Protein AF-A0A850CGE2-F1 (afdb_monomer)

Structure (mmCIF, N/CA/C/O backbone):
data_AF-A0A850CGE2-F1
#
_entry.id   AF-A0A850CGE2-F1
#
loop_
_atom_site.group_PDB
_atom_site.id
_atom_site.type_symbol
_atom_site.label_atom_id
_atom_site.label_alt_id
_atom_site.label_comp_id
_atom_site.label_asym_id
_atom_site.label_entity_id
_atom_site.label_seq_id
_atom_site.pdbx_PDB_ins_code
_atom_site.Cartn_x
_atom_site.Cartn_y
_atom_site.Cartn_z
_atom_site.occupancy
_atom_site.B_iso_or_equiv
_atom_site.auth_seq_id
_atom_site.auth_comp_id
_atom_site.auth_asym_id
_atom_site.auth_atom_id
_atom_site.pdbx_PDB_model_num
ATOM 1 N N . MET A 1 1 ? -12.355 9.406 -36.260 1.00 60.44 1 MET A N 1
ATOM 2 C CA . MET A 1 1 ? -11.738 10.248 -35.203 1.00 60.44 1 MET A CA 1
ATOM 3 C C . MET A 1 1 ? -11.717 9.600 -33.813 1.00 60.44 1 MET A C 1
ATOM 5 O O . MET A 1 1 ? -10.664 9.620 -33.193 1.00 60.44 1 MET A O 1
ATOM 9 N N . LYS A 1 2 ? -12.811 8.985 -33.319 1.00 71.06 2 LYS A N 1
ATOM 10 C CA . LYS A 1 2 ? -12.829 8.324 -31.989 1.00 71.06 2 LYS A CA 1
ATOM 11 C C . LYS A 1 2 ? -11.800 7.182 -31.849 1.00 71.06 2 LYS A C 1
ATOM 13 O O . LYS A 1 2 ? -11.098 7.129 -30.847 1.00 71.06 2 LYS A O 1
ATOM 18 N N . GLN A 1 3 ? -11.653 6.348 -32.885 1.00 76.62 3 GLN A N 1
ATOM 19 C CA . GLN A 1 3 ? -10.691 5.232 -32.905 1.00 76.62 3 GLN A CA 1
ATOM 20 C C . GLN A 1 3 ? -9.227 5.708 -32.933 1.00 76.62 3 GLN A C 1
ATOM 22 O O . GLN A 1 3 ? -8.407 5.228 -32.162 1.00 76.62 3 GLN A O 1
ATOM 27 N N . LEU A 1 4 ? -8.915 6.728 -33.744 1.00 82.25 4 LEU A N 1
ATOM 28 C CA . LEU A 1 4 ? -7.572 7.319 -33.825 1.00 82.25 4 LEU A CA 1
ATOM 29 C C . LEU A 1 4 ? -7.133 7.938 -32.488 1.00 82.25 4 LEU A C 1
ATOM 31 O O . LEU A 1 4 ? -6.003 7.736 -32.058 1.00 82.25 4 LEU A O 1
ATOM 35 N N . ARG A 1 5 ? -8.045 8.632 -31.791 1.00 89.12 5 ARG A N 1
ATOM 36 C CA . ARG A 1 5 ? -7.792 9.161 -30.443 1.00 89.12 5 ARG A CA 1
ATOM 37 C C . ARG A 1 5 ? -7.515 8.044 -29.437 1.00 89.12 5 ARG A C 1
ATOM 39 O O . ARG A 1 5 ? -6.603 8.188 -28.637 1.00 89.12 5 ARG A O 1
ATOM 46 N N . SER A 1 6 ? -8.277 6.950 -29.472 1.00 85.50 6 SER A N 1
ATOM 47 C CA . SER A 1 6 ? -8.057 5.816 -28.565 1.00 85.50 6 SER A CA 1
ATOM 48 C C . SER A 1 6 ? -6.687 5.177 -28.780 1.00 85.50 6 SER A C 1
ATOM 50 O O . SER A 1 6 ? -5.984 4.927 -27.811 1.00 85.50 6 SER A O 1
ATOM 52 N N . ILE A 1 7 ? -6.283 4.970 -30.036 1.00 90.75 7 ILE A N 1
ATOM 53 C CA . ILE A 1 7 ? -4.980 4.381 -30.374 1.00 90.75 7 ILE A CA 1
ATOM 54 C C . ILE A 1 7 ? -3.840 5.304 -29.930 1.00 90.75 7 ILE A C 1
ATOM 56 O O . ILE A 1 7 ? -2.904 4.845 -29.284 1.00 90.75 7 ILE A O 1
ATOM 60 N N . LEU A 1 8 ? -3.944 6.610 -30.202 1.00 91.19 8 LEU A N 1
ATOM 61 C CA . LEU A 1 8 ? -2.962 7.596 -29.738 1.00 91.19 8 LEU A CA 1
ATOM 62 C C . LEU A 1 8 ? -2.854 7.620 -28.208 1.00 91.19 8 LEU A C 1
ATOM 64 O O . LEU A 1 8 ? -1.749 7.629 -27.674 1.00 91.19 8 LEU A O 1
ATOM 68 N N . LEU A 1 9 ? -3.988 7.579 -27.499 1.00 90.44 9 LEU A N 1
ATOM 69 C CA . LEU A 1 9 ? -3.994 7.501 -26.039 1.00 90.44 9 LEU A CA 1
ATOM 70 C C . LEU A 1 9 ? -3.339 6.208 -25.545 1.00 90.44 9 LEU A C 1
AT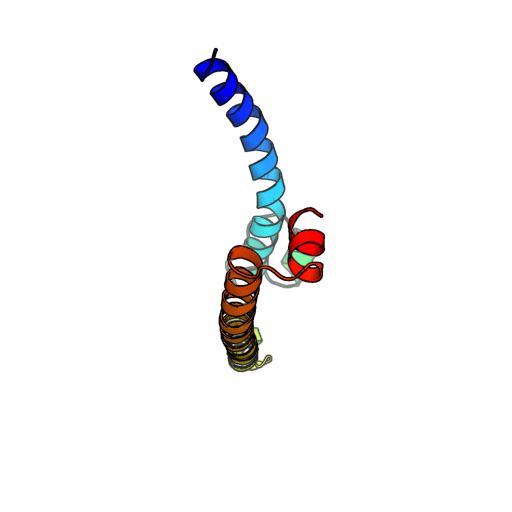OM 72 O O . LEU A 1 9 ? -2.529 6.275 -24.631 1.00 90.44 9 LEU A O 1
ATOM 76 N N . SER A 1 10 ? -3.619 5.054 -26.152 1.00 90.88 10 SER A N 1
ATOM 77 C CA . SER A 1 10 ? -2.990 3.784 -25.766 1.00 90.88 10 SER A CA 1
ATOM 78 C C . SER A 1 10 ? -1.476 3.794 -25.980 1.00 90.88 10 SER A C 1
ATOM 80 O O . SER A 1 10 ? -0.736 3.370 -25.096 1.00 90.88 10 SER A O 1
ATOM 82 N N . VAL A 1 11 ? -1.006 4.324 -27.112 1.00 95.06 11 VAL A N 1
ATOM 83 C CA . VAL A 1 11 ? 0.429 4.427 -27.425 1.00 95.06 11 VAL A CA 1
ATOM 84 C C . VAL A 1 11 ? 1.165 5.317 -26.419 1.00 95.06 11 VAL A C 1
ATOM 86 O O . VAL A 1 11 ? 2.306 5.024 -26.081 1.00 95.06 11 VAL A O 1
ATOM 89 N N . VAL A 1 12 ? 0.516 6.364 -25.902 1.00 94.69 12 VAL A N 1
ATOM 90 C CA . VAL A 1 12 ? 1.094 7.244 -24.871 1.00 94.69 12 VAL A CA 1
ATOM 91 C C . VAL A 1 12 ? 0.974 6.643 -23.466 1.00 94.69 12 VAL A C 1
ATOM 93 O O . VAL A 1 12 ? 1.905 6.739 -22.670 1.00 94.69 12 VAL A O 1
ATOM 96 N N . MET A 1 13 ? -0.152 6.006 -23.146 1.00 94.25 13 MET A N 1
ATOM 97 C CA . MET A 1 13 ? -0.419 5.470 -21.807 1.00 94.25 13 MET A CA 1
ATOM 98 C C . MET A 1 13 ? 0.393 4.211 -21.495 1.00 94.25 13 MET A C 1
ATOM 100 O O . MET A 1 13 ? 0.743 4.003 -20.338 1.00 94.25 13 MET A O 1
ATOM 104 N N . LEU A 1 14 ? 0.729 3.387 -22.494 1.00 94.94 14 LEU A N 1
ATOM 105 C CA . LEU A 1 14 ? 1.509 2.161 -22.286 1.00 94.94 14 LEU A CA 1
ATOM 106 C C . LEU A 1 14 ? 2.925 2.429 -21.731 1.00 94.94 14 LEU A C 1
ATOM 108 O O . LEU A 1 14 ? 3.271 1.827 -20.715 1.00 94.94 14 LEU A O 1
ATOM 112 N N . PRO A 1 15 ? 3.735 3.346 -22.299 1.00 94.94 15 PRO A N 1
ATOM 113 C CA . PRO A 1 15 ? 5.012 3.742 -21.706 1.00 94.94 15 PRO A CA 1
ATOM 114 C C . PRO A 1 15 ? 4.869 4.321 -20.296 1.00 94.94 15 PRO A C 1
ATOM 116 O O . PRO A 1 15 ? 5.656 3.979 -19.417 1.00 94.94 15 PRO A O 1
ATOM 119 N N . ILE A 1 16 ? 3.851 5.157 -20.058 1.00 94.69 16 ILE A N 1
ATOM 120 C CA . ILE A 1 16 ? 3.592 5.750 -18.735 1.00 94.69 16 ILE A CA 1
ATOM 121 C C . ILE A 1 16 ? 3.288 4.650 -17.714 1.00 94.69 16 ILE A C 1
ATOM 123 O O . ILE A 1 16 ? 3.872 4.636 -16.633 1.00 94.69 16 ILE A O 1
ATOM 127 N N . ALA A 1 17 ? 2.429 3.693 -18.069 1.00 94.62 17 ALA A N 1
ATOM 128 C CA . ALA A 1 17 ? 2.144 2.531 -17.237 1.00 94.62 17 ALA A CA 1
ATOM 129 C C . ALA A 1 17 ? 3.411 1.704 -16.970 1.00 94.62 17 ALA A C 1
ATOM 131 O O . ALA A 1 17 ? 3.627 1.275 -15.840 1.00 94.62 17 ALA A O 1
ATOM 132 N N . GLY A 1 18 ? 4.276 1.544 -17.977 1.00 94.25 18 GLY A N 1
ATOM 133 C CA . GLY A 1 18 ? 5.581 0.903 -17.828 1.00 94.25 18 GLY A CA 1
ATOM 134 C C . GLY A 1 18 ? 6.449 1.590 -16.774 1.00 94.25 18 GLY A C 1
ATOM 135 O O . GLY A 1 18 ? 6.930 0.926 -15.863 1.00 94.25 18 GLY A O 1
ATOM 136 N N . VAL A 1 19 ? 6.585 2.918 -16.837 1.00 94.75 19 VAL A N 1
ATOM 137 C CA . VAL A 1 19 ? 7.351 3.701 -15.849 1.00 94.75 19 VAL A CA 1
ATOM 138 C C . VAL A 1 19 ? 6.752 3.574 -14.446 1.00 94.75 19 VAL A C 1
ATOM 140 O O . VAL A 1 19 ? 7.487 3.368 -13.482 1.00 94.75 19 VAL A O 1
ATOM 143 N N . VAL A 1 20 ? 5.423 3.633 -14.326 1.00 94.75 20 VAL A N 1
ATOM 144 C CA . VAL A 1 20 ? 4.717 3.457 -13.045 1.00 94.75 20 VAL A CA 1
ATOM 145 C C . VAL A 1 20 ? 4.895 2.041 -12.486 1.00 94.75 20 VAL A C 1
ATOM 147 O O . VAL A 1 20 ? 4.926 1.872 -11.270 1.00 94.75 20 VAL A O 1
ATOM 150 N N . ALA A 1 21 ? 5.059 1.028 -13.340 1.00 94.38 21 ALA A N 1
ATOM 151 C CA . ALA A 1 21 ? 5.263 -0.359 -12.929 1.00 94.38 21 ALA A CA 1
ATOM 152 C C . ALA A 1 21 ? 6.688 -0.656 -12.420 1.00 94.38 21 ALA A C 1
ATOM 154 O O . ALA A 1 21 ? 6.863 -1.603 -11.652 1.00 94.38 21 ALA A O 1
ATOM 155 N N . ILE A 1 22 ? 7.697 0.144 -12.793 1.00 92.81 22 ILE A N 1
ATOM 156 C CA . ILE A 1 22 ? 9.101 -0.048 -12.376 1.00 92.81 22 ILE A CA 1
ATOM 157 C C . ILE A 1 22 ? 9.269 -0.182 -10.849 1.00 92.81 22 ILE A C 1
ATOM 159 O O . ILE A 1 22 ? 9.890 -1.159 -10.427 1.00 92.81 22 ILE A O 1
ATOM 163 N N . PRO A 1 23 ? 8.745 0.720 -9.989 1.00 92.50 23 PRO A N 1
ATOM 164 C CA . PRO A 1 23 ? 8.897 0.577 -8.538 1.00 92.50 23 PRO A 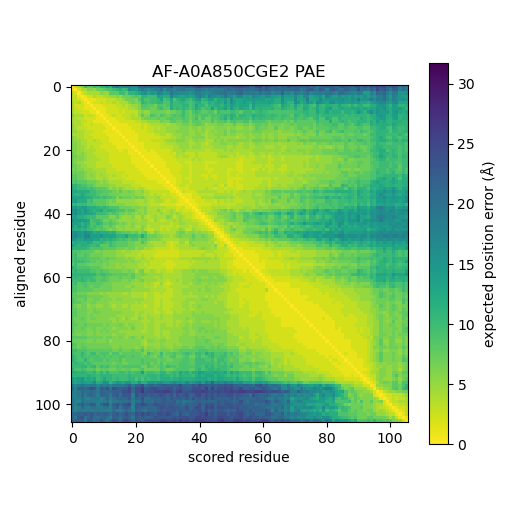CA 1
ATOM 165 C C . PRO A 1 23 ? 8.230 -0.690 -7.985 1.00 92.50 23 PRO A C 1
ATOM 167 O O . PRO A 1 23 ? 8.759 -1.304 -7.061 1.00 92.50 23 PRO A O 1
ATOM 170 N N . PHE A 1 24 ? 7.112 -1.134 -8.565 1.00 93.69 24 PHE A N 1
ATOM 171 C CA . PHE A 1 24 ? 6.466 -2.386 -8.159 1.00 93.69 24 PHE A CA 1
ATOM 172 C C . PHE A 1 24 ? 7.309 -3.601 -8.543 1.00 93.69 24 PHE A C 1
ATOM 174 O O . PHE A 1 24 ? 7.518 -4.483 -7.713 1.00 93.69 24 PHE A O 1
ATOM 181 N N . TYR A 1 25 ? 7.847 -3.618 -9.766 1.00 91.50 25 TYR A N 1
ATOM 182 C CA . TYR A 1 25 ? 8.803 -4.637 -10.204 1.00 91.50 25 TYR A CA 1
ATOM 183 C C . TYR A 1 25 ? 10.021 -4.687 -9.275 1.00 91.50 25 TYR A C 1
ATOM 185 O O . TYR A 1 25 ? 10.399 -5.763 -8.816 1.00 91.50 25 TYR A O 1
ATOM 193 N N . TYR A 1 26 ? 10.586 -3.523 -8.944 1.00 91.44 26 TYR A N 1
ATOM 194 C CA . TYR A 1 26 ? 11.726 -3.405 -8.041 1.00 91.44 26 TYR A CA 1
ATOM 195 C C . TYR A 1 26 ? 11.436 -4.028 -6.671 1.00 91.44 26 TYR A C 1
ATOM 197 O O . TYR A 1 26 ? 12.244 -4.810 -6.176 1.00 91.44 26 TYR A O 1
ATOM 205 N N . ILE A 1 27 ? 10.294 -3.706 -6.055 1.00 91.31 27 ILE A N 1
ATOM 206 C CA . ILE A 1 27 ? 9.932 -4.251 -4.740 1.00 91.31 27 ILE A CA 1
ATOM 207 C C . ILE A 1 27 ? 9.768 -5.769 -4.831 1.00 91.31 27 ILE A C 1
ATOM 209 O O . ILE A 1 27 ? 10.381 -6.491 -4.049 1.00 91.31 27 ILE A O 1
ATOM 213 N N . LEU A 1 28 ? 8.998 -6.253 -5.810 1.00 91.19 28 LEU A N 1
ATOM 214 C CA . LEU A 1 28 ? 8.725 -7.681 -5.976 1.00 91.19 28 LEU A CA 1
ATOM 215 C C . LEU A 1 28 ? 10.009 -8.486 -6.169 1.00 91.19 28 LEU A C 1
ATOM 217 O O . LEU A 1 28 ? 10.235 -9.458 -5.458 1.00 91.19 28 LEU A O 1
ATOM 221 N N . VAL A 1 29 ? 10.878 -8.064 -7.084 1.00 90.88 29 VAL A N 1
ATOM 222 C CA . VAL A 1 29 ? 12.116 -8.787 -7.391 1.00 90.88 29 VAL A CA 1
ATOM 223 C C . VAL A 1 29 ? 13.094 -8.778 -6.221 1.00 90.88 29 VAL A C 1
ATOM 225 O O . VAL A 1 29 ? 13.718 -9.801 -5.947 1.00 90.88 29 VAL A O 1
ATOM 228 N N . ASN A 1 30 ? 13.216 -7.659 -5.504 1.00 90.31 30 ASN A N 1
ATOM 229 C CA . ASN A 1 30 ? 14.152 -7.571 -4.386 1.00 90.31 30 ASN A CA 1
ATOM 230 C C . ASN A 1 30 ? 13.689 -8.347 -3.146 1.00 90.31 30 ASN A C 1
ATOM 232 O O . ASN A 1 30 ? 14.540 -8.732 -2.353 1.00 90.31 30 ASN A O 1
ATOM 236 N N . THR A 1 3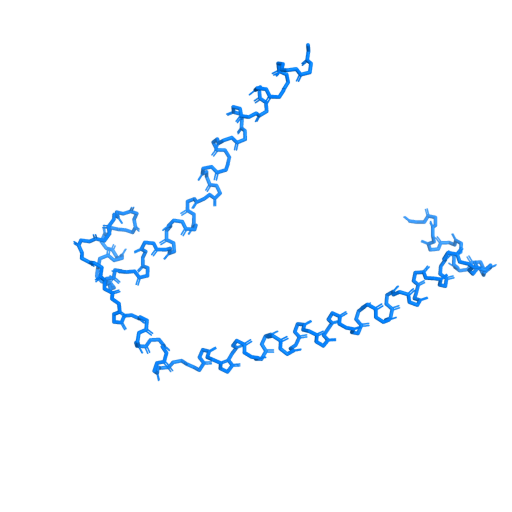1 ? 12.394 -8.659 -2.996 1.00 91.00 31 THR A N 1
ATOM 237 C CA . THR A 1 31 ? 11.930 -9.518 -1.885 1.00 91.00 31 THR A CA 1
ATOM 238 C C . THR A 1 31 ? 12.506 -10.939 -1.925 1.00 91.00 31 THR A C 1
ATOM 240 O O . THR A 1 31 ? 12.647 -11.569 -0.879 1.00 91.00 31 THR A O 1
ATOM 243 N N . PHE A 1 32 ? 12.896 -11.415 -3.113 1.00 90.44 32 PHE A N 1
ATOM 244 C CA . PHE A 1 32 ? 13.468 -12.747 -3.332 1.00 90.44 32 PHE A CA 1
ATOM 245 C C . PHE A 1 32 ? 15.001 -12.770 -3.361 1.00 90.44 32 PHE A C 1
ATOM 247 O O . PHE A 1 32 ? 15.574 -13.805 -3.692 1.00 90.44 32 PHE A O 1
ATOM 254 N N . LYS A 1 33 ? 15.669 -11.642 -3.103 1.00 88.56 33 LYS A N 1
ATOM 255 C CA . LYS A 1 33 ? 17.130 -11.522 -3.179 1.00 88.56 33 LYS A CA 1
ATOM 256 C C . LYS A 1 33 ? 17.761 -11.446 -1.800 1.00 88.56 33 LYS A C 1
ATOM 258 O O . LYS A 1 33 ? 17.156 -10.930 -0.861 1.00 88.56 33 LYS A O 1
ATOM 263 N N . SER A 1 34 ? 19.022 -11.856 -1.709 1.00 87.75 34 SER A N 1
ATOM 264 C CA . SER A 1 34 ? 19.829 -11.588 -0.515 1.00 87.75 34 SER A CA 1
ATOM 265 C C . SER A 1 34 ? 20.237 -10.109 -0.427 1.00 87.75 34 SER A C 1
ATOM 267 O O . SER A 1 34 ? 20.321 -9.397 -1.434 1.00 87.75 34 SER A O 1
ATOM 269 N N . GLN A 1 35 ? 20.579 -9.633 0.773 1.00 84.62 35 GLN A N 1
ATOM 270 C CA . GLN A 1 35 ? 20.996 -8.239 0.982 1.00 84.62 35 GLN A CA 1
ATOM 271 C C . GLN A 1 35 ? 22.225 -7.833 0.138 1.00 84.62 35 GLN A C 1
ATOM 273 O O . GLN A 1 35 ? 22.341 -6.675 -0.288 1.00 84.62 35 GLN A O 1
ATOM 278 N N . ALA A 1 36 ? 23.117 -8.791 -0.139 1.00 85.38 36 ALA A N 1
ATOM 279 C CA . ALA A 1 36 ? 24.280 -8.607 -1.004 1.00 85.38 36 ALA A CA 1
ATOM 280 C C . ALA A 1 36 ? 23.877 -8.438 -2.481 1.00 85.38 36 ALA A C 1
ATOM 282 O O . ALA A 1 36 ? 24.384 -7.546 -3.163 1.00 85.38 36 ALA A O 1
ATOM 283 N N . GLU A 1 37 ? 22.919 -9.232 -2.966 1.00 84.88 37 GLU A N 1
ATOM 284 C CA . GLU A 1 37 ? 22.413 -9.154 -4.344 1.00 84.88 37 GLU A CA 1
ATOM 285 C C . GLU A 1 37 ? 21.628 -7.866 -4.613 1.00 84.88 37 GLU A C 1
ATOM 287 O O . GLU A 1 37 ? 21.763 -7.280 -5.692 1.00 84.88 37 GLU A O 1
ATOM 292 N N . ILE A 1 38 ? 20.851 -7.395 -3.629 1.00 87.31 38 ILE A N 1
ATOM 293 C CA . ILE A 1 38 ? 20.132 -6.111 -3.702 1.00 87.31 38 ILE A CA 1
ATOM 294 C C . ILE A 1 38 ? 21.128 -4.956 -3.877 1.00 87.31 38 ILE A C 1
ATOM 296 O O . ILE A 1 38 ? 20.907 -4.075 -4.707 1.00 87.31 38 ILE A O 1
ATOM 300 N N . SER A 1 39 ? 22.240 -4.983 -3.134 1.00 86.56 39 SER A N 1
ATOM 301 C CA . SER A 1 39 ? 23.284 -3.950 -3.192 1.00 86.56 39 SER A CA 1
ATOM 302 C C . SER A 1 39 ? 24.069 -3.973 -4.508 1.00 86.56 39 SER A C 1
ATOM 304 O O . SER A 1 39 ? 24.447 -2.921 -5.018 1.00 86.56 39 SER A O 1
ATOM 306 N N . ALA A 1 40 ? 24.315 -5.162 -5.065 1.00 88.12 40 ALA A N 1
ATOM 307 C CA . ALA A 1 40 ? 25.101 -5.323 -6.286 1.00 88.12 40 ALA A CA 1
ATOM 308 C C . ALA A 1 40 ? 24.292 -5.066 -7.569 1.00 88.12 40 ALA A C 1
ATOM 310 O O . ALA A 1 40 ? 24.803 -4.480 -8.521 1.00 88.12 40 ALA A O 1
ATOM 311 N N . SER A 1 41 ? 23.038 -5.528 -7.624 1.00 86.25 41 SER A N 1
ATOM 312 C CA . SER A 1 41 ? 22.228 -5.492 -8.849 1.00 86.25 41 SER A CA 1
ATOM 313 C C . SER A 1 41 ? 20.728 -5.325 -8.549 1.00 86.25 41 SER A C 1
ATOM 315 O O . SER A 1 41 ? 19.933 -6.259 -8.690 1.00 86.25 41 SER A O 1
ATOM 317 N N . PRO A 1 42 ? 20.288 -4.112 -8.170 1.00 78.50 42 PRO A N 1
ATOM 318 C CA . PRO A 1 42 ? 18.919 -3.869 -7.706 1.00 78.50 42 PRO A CA 1
ATOM 319 C C . PRO A 1 42 ? 17.821 -4.180 -8.738 1.00 78.50 42 PRO A C 1
ATOM 321 O O . PRO A 1 42 ? 16.736 -4.623 -8.369 1.00 78.50 42 PRO A O 1
ATOM 324 N N . LEU A 1 43 ? 18.089 -3.967 -10.032 1.00 84.06 43 LEU A N 1
ATOM 325 C CA . LEU A 1 43 ? 17.113 -4.151 -11.121 1.00 84.06 43 LEU A CA 1
ATOM 326 C C . LEU A 1 43 ? 17.198 -5.522 -11.813 1.00 84.06 43 LEU A C 1
ATOM 328 O O . LEU A 1 43 ? 16.299 -5.875 -12.580 1.00 84.06 43 LEU A O 1
ATOM 332 N N . ALA A 1 44 ? 18.262 -6.291 -11.562 1.00 86.81 44 ALA A N 1
ATOM 333 C CA . ALA A 1 44 ? 18.434 -7.621 -12.145 1.00 86.81 44 ALA A CA 1
ATOM 334 C C . ALA A 1 44 ? 17.420 -8.616 -11.564 1.00 86.81 44 ALA A C 1
ATOM 336 O O . ALA A 1 44 ? 16.895 -8.397 -10.477 1.00 86.81 44 ALA A O 1
ATOM 337 N N . LEU A 1 45 ? 17.148 -9.714 -12.263 1.00 86.56 45 LEU A N 1
ATOM 338 C CA . LEU A 1 45 ? 16.361 -10.819 -11.708 1.00 86.56 45 LEU A CA 1
ATOM 339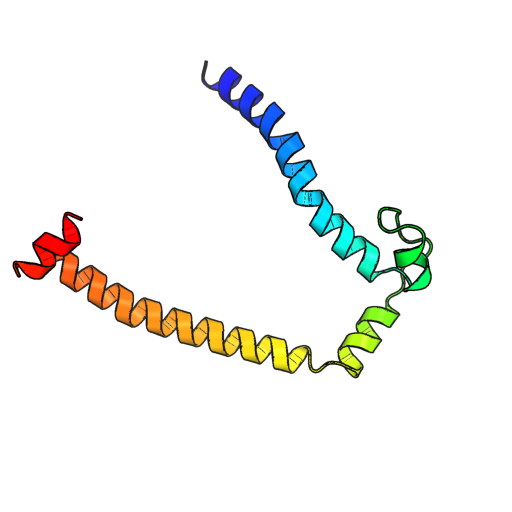 C C . LEU A 1 45 ? 17.148 -11.541 -10.594 1.00 86.56 45 LEU A C 1
ATOM 341 O O . LEU A 1 45 ? 18.378 -11.458 -10.585 1.00 86.56 45 LEU A O 1
ATOM 345 N N . PRO A 1 46 ? 16.474 -12.213 -9.639 1.00 84.94 46 PRO A N 1
ATOM 346 C CA . PRO A 1 46 ? 17.169 -12.945 -8.583 1.00 84.94 46 PRO A CA 1
ATOM 347 C C . PRO A 1 46 ? 17.931 -14.131 -9.188 1.00 84.94 46 PRO A C 1
ATOM 349 O O . PRO A 1 46 ? 17.394 -14.830 -10.050 1.00 84.94 46 PRO A O 1
ATOM 352 N N . ALA A 1 47 ? 19.170 -14.365 -8.745 1.00 81.94 47 ALA A N 1
ATOM 353 C CA . ALA A 1 47 ? 19.963 -15.507 -9.209 1.00 81.94 47 ALA A CA 1
ATOM 354 C C . ALA A 1 47 ? 19.383 -16.833 -8.689 1.00 81.94 47 ALA A C 1
ATOM 356 O O . ALA A 1 47 ? 19.318 -17.824 -9.417 1.00 81.94 47 ALA A O 1
ATOM 357 N N . SER A 1 48 ? 18.894 -16.818 -7.450 1.00 82.31 48 SER A N 1
ATOM 358 C CA . SER A 1 48 ? 18.104 -17.883 -6.837 1.00 82.31 48 SER A CA 1
ATOM 359 C C . SER A 1 48 ? 17.002 -17.259 -5.977 1.00 82.31 48 SER A C 1
ATOM 361 O O . SER A 1 48 ? 17.323 -16.375 -5.185 1.00 82.31 48 SER A O 1
ATOM 363 N N . PRO A 1 49 ? 15.731 -17.683 -6.092 1.00 84.06 49 PRO A N 1
ATOM 364 C CA . PRO A 1 49 ? 14.669 -17.167 -5.234 1.00 84.06 49 PRO A CA 1
ATOM 365 C C . PRO A 1 49 ? 14.914 -17.535 -3.766 1.00 84.06 49 PRO A C 1
ATOM 367 O O . PRO A 1 49 ? 14.932 -18.718 -3.423 1.00 84.06 49 PRO A O 1
ATOM 370 N N . ASP A 1 50 ? 15.066 -16.529 -2.909 1.00 87.06 50 ASP A N 1
ATOM 371 C CA . ASP A 1 50 ? 15.217 -16.695 -1.465 1.00 87.06 50 ASP A CA 1
ATOM 372 C C . ASP A 1 50 ? 13.913 -16.339 -0.732 1.00 87.06 50 ASP A C 1
ATOM 374 O O . ASP A 1 50 ? 13.430 -15.207 -0.783 1.00 87.06 50 ASP A O 1
ATOM 378 N N . LEU A 1 51 ? 13.320 -17.326 -0.058 1.00 89.44 51 LEU A N 1
ATOM 379 C CA . LEU A 1 51 ? 12.101 -17.158 0.742 1.00 89.44 51 LEU A CA 1
ATOM 380 C C . LEU A 1 51 ? 12.397 -16.936 2.232 1.00 89.44 51 LEU A C 1
ATOM 382 O O . LEU A 1 51 ? 11.468 -16.663 2.999 1.00 89.44 51 LEU A O 1
ATOM 386 N N . SER A 1 52 ? 13.661 -17.036 2.651 1.00 89.69 52 SER A N 1
ATOM 387 C CA . SER A 1 52 ? 14.055 -16.869 4.052 1.00 89.69 52 SER A CA 1
ATOM 388 C C . SER A 1 52 ? 13.732 -15.464 4.571 1.00 89.69 52 SER A C 1
ATOM 390 O O . SER A 1 52 ? 13.231 -15.338 5.690 1.00 89.69 52 SER A O 1
ATOM 392 N N . ASN A 1 53 ? 13.854 -14.445 3.711 1.00 90.62 53 ASN A N 1
ATOM 393 C CA . ASN A 1 53 ? 13.459 -13.058 3.979 1.00 90.62 53 ASN A CA 1
ATOM 394 C C . ASN A 1 53 ? 12.026 -12.946 4.527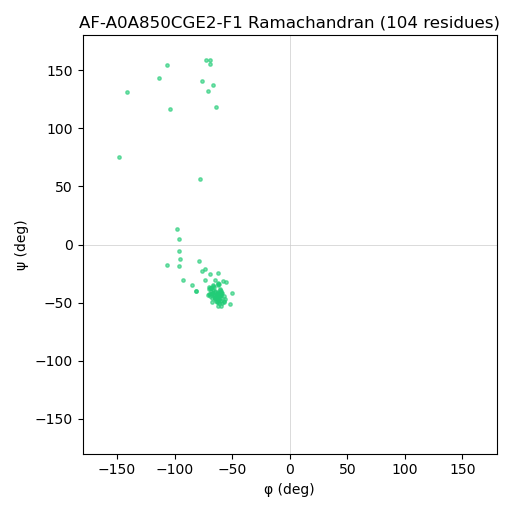 1.00 90.62 53 ASN A C 1
ATOM 396 O O . ASN A 1 53 ? 11.767 -12.192 5.463 1.00 90.62 53 ASN A O 1
ATOM 400 N N . TYR A 1 54 ? 11.077 -13.711 3.973 1.00 91.31 54 TYR A N 1
ATOM 401 C CA . TYR A 1 54 ? 9.699 -13.704 4.464 1.00 91.31 54 TYR A CA 1
ATOM 402 C C . TYR A 1 54 ? 9.625 -14.310 5.863 1.00 91.31 54 TYR A C 1
ATOM 404 O O . TYR A 1 54 ? 9.059 -13.700 6.769 1.00 91.31 54 TYR A O 1
ATOM 412 N N . THR A 1 55 ? 10.218 -15.489 6.061 1.00 91.00 55 THR A N 1
ATOM 413 C CA . THR A 1 55 ? 10.196 -16.161 7.367 1.00 91.00 55 THR A CA 1
ATOM 414 C C . THR A 1 55 ? 10.868 -15.332 8.463 1.00 91.00 55 THR A C 1
ATOM 416 O O . THR A 1 55 ? 10.342 -15.260 9.571 1.00 91.00 55 THR A O 1
ATOM 419 N N . GLU A 1 56 ? 11.967 -14.645 8.146 1.00 92.75 56 GLU A N 1
ATOM 420 C CA . GLU A 1 56 ? 12.674 -13.755 9.066 1.00 92.75 56 GLU A CA 1
ATOM 421 C C . GLU A 1 56 ? 11.810 -12.552 9.451 1.00 92.75 56 GLU A C 1
ATOM 423 O O . GLU A 1 56 ? 11.658 -12.249 10.634 1.00 92.75 56 GLU A O 1
ATOM 428 N N . VAL A 1 57 ? 11.176 -11.897 8.477 1.00 92.31 57 VAL A N 1
ATOM 429 C CA . VAL A 1 57 ? 10.305 -10.740 8.722 1.00 92.31 57 VAL A CA 1
ATOM 430 C C . VAL A 1 57 ? 9.096 -11.112 9.583 1.00 92.31 57 VAL A C 1
ATOM 432 O O . VAL A 1 57 ? 8.758 -10.375 10.506 1.00 92.31 57 VAL A O 1
ATOM 435 N N . PHE A 1 58 ? 8.465 -12.262 9.339 1.00 93.44 58 PHE A N 1
ATOM 436 C CA . PHE A 1 58 ? 7.346 -12.728 10.167 1.00 93.44 58 PHE A CA 1
ATOM 437 C C . PHE A 1 58 ? 7.766 -13.138 11.588 1.00 93.44 58 PHE A C 1
ATOM 439 O O . PHE A 1 58 ? 6.935 -13.084 12.493 1.00 93.44 58 PHE A O 1
ATOM 446 N N . ALA A 1 59 ? 9.024 -13.539 11.795 1.00 94.12 59 ALA A N 1
ATOM 447 C CA . ALA A 1 59 ? 9.553 -13.888 13.114 1.00 94.12 59 ALA A CA 1
ATOM 448 C C . ALA A 1 59 ? 10.054 -12.668 13.909 1.00 94.12 59 ALA A C 1
ATOM 450 O O . ALA A 1 59 ? 9.937 -12.640 15.133 1.00 94.12 59 ALA A O 1
ATOM 451 N N . THR A 1 60 ? 10.623 -11.669 13.229 1.00 94.81 60 THR A N 1
ATOM 452 C CA . THR A 1 60 ? 11.264 -10.496 13.853 1.00 94.81 60 THR A CA 1
ATOM 453 C C . THR A 1 60 ? 10.321 -9.311 14.018 1.00 94.81 60 THR A C 1
ATOM 455 O O . THR A 1 60 ? 10.469 -8.533 14.962 1.00 94.81 60 THR A O 1
ATOM 458 N N . LEU A 1 61 ? 9.345 -9.162 13.120 1.00 94.12 61 LEU A N 1
ATOM 459 C CA . LEU A 1 61 ? 8.408 -8.047 13.115 1.00 94.12 61 LEU A CA 1
ATOM 460 C C . LEU A 1 61 ? 6.985 -8.530 13.422 1.00 94.12 61 LEU A C 1
ATOM 462 O O . LEU A 1 61 ? 6.555 -9.571 12.922 1.00 94.12 61 LEU A O 1
ATOM 466 N N . PRO A 1 62 ? 6.185 -7.748 14.171 1.00 94.75 62 PRO A N 1
ATOM 467 C CA . PRO A 1 62 ? 4.794 -8.080 14.463 1.00 94.75 62 PRO A CA 1
ATOM 468 C C . PRO A 1 62 ? 3.882 -7.771 13.259 1.00 94.75 62 PRO A C 1
ATOM 470 O O . PRO A 1 62 ? 2.921 -7.009 13.368 1.00 94.75 62 PRO A O 1
ATOM 473 N N . ILE A 1 63 ? 4.177 -8.343 12.085 1.00 95.06 63 ILE A N 1
ATOM 474 C CA . ILE A 1 63 ? 3.487 -8.057 10.813 1.00 95.06 63 ILE A CA 1
ATOM 475 C C . ILE A 1 63 ? 1.984 -8.313 10.920 1.00 95.06 63 ILE A C 1
ATOM 477 O O . ILE A 1 63 ? 1.184 -7.480 10.500 1.00 95.06 63 ILE A O 1
ATOM 481 N N . VAL A 1 64 ? 1.598 -9.437 11.528 1.00 94.94 64 VAL A N 1
ATOM 482 C CA . VAL A 1 64 ? 0.189 -9.819 11.695 1.00 94.94 64 VAL A CA 1
ATOM 483 C C . VAL A 1 64 ? -0.551 -8.797 12.558 1.00 94.94 64 VAL A C 1
ATOM 485 O O . VAL A 1 64 ? -1.634 -8.346 12.194 1.00 94.94 64 VAL A O 1
ATOM 488 N N . GLN A 1 65 ? 0.054 -8.372 13.668 1.00 95.81 65 GLN A N 1
ATOM 489 C CA . GLN A 1 65 ? -0.539 -7.366 14.545 1.00 95.81 65 GLN A CA 1
ATOM 490 C C . GLN A 1 65 ? -0.647 -6.007 13.846 1.00 95.81 65 GLN A C 1
ATOM 492 O O . GLN A 1 65 ? -1.701 -5.378 13.897 1.00 95.81 65 GLN A O 1
ATOM 497 N N . SER A 1 66 ? 0.405 -5.569 13.151 1.00 96.50 66 SER A N 1
ATOM 498 C CA . SER A 1 66 ? 0.397 -4.319 12.383 1.00 96.50 66 SER A CA 1
ATOM 499 C C . SER A 1 66 ? -0.680 -4.324 11.297 1.00 96.50 66 SER A C 1
ATOM 501 O O . SER A 1 66 ? -1.403 -3.339 11.153 1.00 96.50 66 SER A O 1
ATOM 503 N N . PHE A 1 67 ? -0.857 -5.446 10.594 1.00 96.88 67 PHE A N 1
ATOM 504 C CA . PHE A 1 67 ? -1.926 -5.614 9.612 1.00 96.88 67 PHE A CA 1
ATOM 505 C C . PHE A 1 67 ? -3.314 -5.449 10.246 1.00 96.88 67 PHE A C 1
ATOM 507 O O . PHE A 1 67 ? -4.127 -4.670 9.746 1.00 96.88 67 PHE A O 1
ATOM 514 N N . PHE A 1 68 ? -3.576 -6.116 11.376 1.00 98.06 68 PHE A N 1
ATOM 515 C CA . PHE A 1 68 ? -4.857 -5.983 12.076 1.00 98.06 68 PHE A CA 1
ATOM 516 C C . PHE A 1 68 ? -5.080 -4.586 12.657 1.00 98.06 68 PHE A C 1
ATOM 518 O O . PHE A 1 68 ? -6.207 -4.098 12.612 1.00 98.06 68 PHE A O 1
ATOM 525 N N . ASN A 1 69 ? -4.036 -3.912 13.138 1.00 97.81 69 ASN A N 1
ATOM 526 C CA . ASN A 1 69 ? -4.137 -2.531 13.609 1.00 97.81 69 AS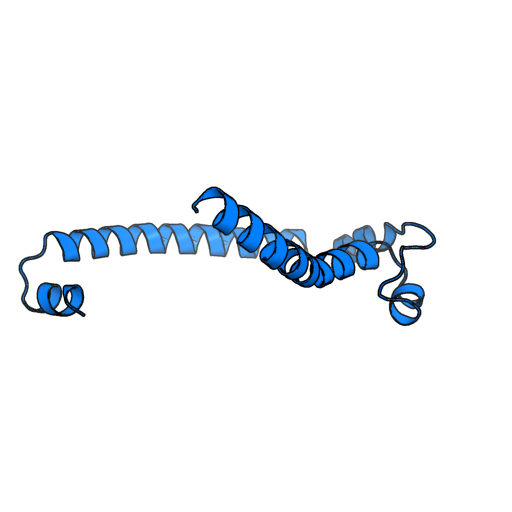N A CA 1
ATOM 527 C C . ASN A 1 69 ? -4.570 -1.592 12.474 1.00 97.81 69 ASN A C 1
ATOM 529 O O . ASN A 1 69 ? -5.510 -0.814 12.640 1.00 97.81 69 ASN A O 1
ATOM 533 N N . THR A 1 70 ? -3.934 -1.687 11.303 1.00 97.94 70 THR A N 1
ATOM 534 C CA . THR A 1 70 ? -4.307 -0.883 10.131 1.00 97.94 70 THR A CA 1
ATOM 535 C C . THR A 1 70 ? -5.706 -1.229 9.633 1.00 97.94 70 THR A C 1
ATOM 537 O O . THR A 1 70 ? -6.478 -0.324 9.314 1.00 97.94 70 THR A O 1
ATOM 540 N N . LEU A 1 71 ? -6.064 -2.515 9.610 1.00 98.19 71 LEU A N 1
ATOM 541 C CA . LEU A 1 71 ? -7.399 -2.956 9.216 1.00 98.19 71 LEU A CA 1
ATOM 542 C C . LEU A 1 71 ? -8.470 -2.413 10.171 1.00 98.19 71 LEU A C 1
ATOM 544 O O . LEU A 1 71 ? -9.465 -1.853 9.716 1.00 98.19 71 LEU A O 1
ATOM 548 N N . TYR A 1 72 ? -8.251 -2.525 11.482 1.00 98.19 72 TYR A N 1
ATOM 549 C CA . TYR A 1 72 ? -9.163 -2.026 12.508 1.00 98.19 72 TYR A CA 1
ATOM 550 C C . TYR A 1 72 ? -9.369 -0.515 12.380 1.00 98.19 72 TYR A C 1
ATOM 552 O O . TYR A 1 72 ? -10.504 -0.053 12.255 1.00 98.19 72 TYR A O 1
ATOM 560 N N . VAL A 1 73 ? -8.276 0.255 12.337 1.00 98.31 73 VAL A N 1
ATOM 561 C CA . VAL A 1 73 ? -8.345 1.715 12.197 1.00 98.31 73 VAL A CA 1
ATOM 562 C C . VAL A 1 73 ? -9.019 2.098 10.880 1.00 98.31 73 VAL A C 1
ATOM 564 O O . VAL A 1 73 ? -9.880 2.976 10.881 1.00 98.31 73 VAL A O 1
ATOM 567 N N . GLY A 1 74 ? -8.688 1.429 9.774 1.00 98.19 74 GLY A N 1
ATOM 568 C CA . GLY A 1 74 ? -9.281 1.689 8.462 1.00 98.19 74 GLY A CA 1
ATOM 569 C C . GLY A 1 74 ? -10.789 1.442 8.435 1.00 98.19 74 GLY A C 1
ATOM 570 O O . GLY A 1 74 ? -11.548 2.324 8.036 1.00 98.19 74 GLY A O 1
ATOM 571 N N . VAL A 1 75 ? -11.240 0.282 8.917 1.00 98.44 75 VAL A N 1
ATOM 572 C CA . VAL A 1 75 ? -12.666 -0.086 8.942 1.00 98.44 75 VAL A CA 1
ATOM 573 C C . VAL A 1 75 ? -13.463 0.852 9.843 1.00 98.44 75 VAL A C 1
ATOM 575 O O . VAL A 1 75 ? -14.488 1.382 9.411 1.00 98.44 75 VAL A O 1
ATOM 578 N N . VAL A 1 76 ? -12.991 1.104 11.068 1.00 98.50 76 VAL A N 1
ATOM 579 C CA . VAL A 1 76 ? -13.688 1.990 12.013 1.00 98.50 76 VAL A CA 1
ATOM 580 C C . VAL A 1 76 ? -13.746 3.417 11.470 1.00 98.50 76 VAL A C 1
ATOM 582 O O . VAL A 1 76 ? -14.804 4.044 11.506 1.00 98.50 76 VAL A O 1
ATOM 585 N N . SER A 1 77 ? -12.645 3.916 10.901 1.00 98.25 77 SER A N 1
ATOM 586 C CA . SER A 1 77 ? -12.602 5.263 10.321 1.00 98.25 77 SER A CA 1
ATOM 587 C C . SER A 1 77 ? -13.567 5.396 9.148 1.00 98.25 77 SER A C 1
ATOM 589 O O . SER A 1 77 ? -14.322 6.362 9.095 1.00 98.25 77 SER A O 1
ATOM 591 N N . ILE A 1 78 ? -13.593 4.426 8.230 1.00 98.31 78 ILE A N 1
ATOM 592 C CA . ILE A 1 78 ? -14.519 4.440 7.089 1.00 98.31 78 ILE A CA 1
ATOM 593 C C . ILE A 1 78 ? -15.969 4.361 7.568 1.00 98.31 78 ILE A C 1
ATOM 595 O O . ILE A 1 78 ? -16.799 5.126 7.086 1.00 98.31 78 ILE A O 1
ATOM 599 N N . ALA A 1 79 ? -16.282 3.501 8.539 1.00 98.31 79 ALA A N 1
ATOM 600 C CA . ALA A 1 79 ? -17.633 3.394 9.084 1.00 98.31 79 ALA A CA 1
ATOM 601 C C . ALA A 1 79 ? -18.114 4.7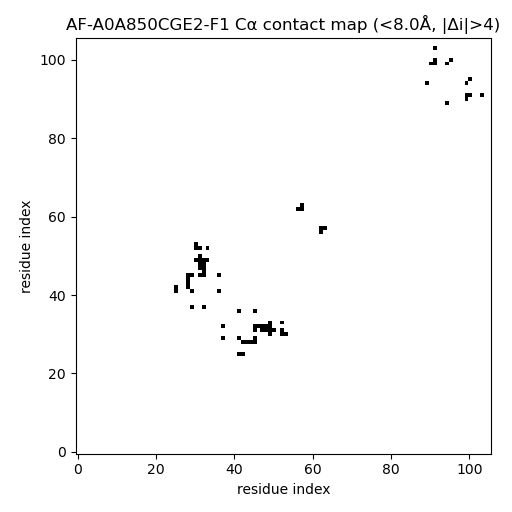25 9.689 1.00 98.31 79 ALA A C 1
ATOM 603 O O . ALA A 1 79 ? -19.219 5.179 9.385 1.00 98.31 79 ALA A O 1
ATOM 604 N N . LEU A 1 80 ? -17.268 5.385 10.485 1.00 98.00 80 LEU A N 1
ATOM 605 C CA . LEU A 1 80 ? -17.575 6.695 11.063 1.00 98.00 80 LEU A CA 1
ATOM 606 C C . LEU A 1 80 ? -17.690 7.785 9.990 1.00 98.00 80 LEU A C 1
ATOM 608 O O . LEU A 1 80 ? -18.634 8.574 10.023 1.00 98.00 80 LEU A O 1
ATOM 612 N N . MET A 1 81 ? -16.776 7.807 9.014 1.00 97.81 81 MET A N 1
ATOM 613 C CA . MET A 1 81 ? -16.825 8.746 7.889 1.00 97.81 81 MET A CA 1
ATOM 614 C C . MET A 1 81 ? -18.098 8.576 7.062 1.00 97.81 81 MET A C 1
ATOM 616 O O . MET A 1 81 ? -18.695 9.573 6.674 1.00 97.81 81 MET A O 1
ATOM 620 N N . LEU A 1 82 ? -18.545 7.346 6.811 1.00 97.81 82 LEU A N 1
ATOM 621 C CA . LEU A 1 82 ? -19.790 7.090 6.088 1.00 97.81 82 LEU A CA 1
ATOM 622 C C . LEU A 1 82 ? -21.012 7.501 6.907 1.00 97.81 82 LEU A C 1
ATOM 624 O O . LEU A 1 82 ? -21.924 8.119 6.360 1.00 97.81 82 LEU A O 1
ATOM 628 N N . LEU A 1 83 ? -21.033 7.207 8.208 1.00 97.44 83 LEU A N 1
ATOM 629 C CA . LEU A 1 83 ? -22.142 7.582 9.085 1.00 97.44 83 LEU A CA 1
ATOM 630 C C . LEU A 1 83 ? -22.294 9.105 9.155 1.00 97.44 83 LEU A C 1
ATOM 632 O O . LEU A 1 83 ? -23.358 9.637 8.849 1.00 97.44 83 LEU A O 1
ATOM 636 N N . VAL A 1 84 ? -21.215 9.820 9.472 1.00 96.25 84 VAL A N 1
ATOM 637 C CA . VAL A 1 84 ? -21.243 11.286 9.575 1.00 96.25 84 VAL A CA 1
ATOM 638 C C . VAL A 1 84 ? -21.382 11.931 8.196 1.00 96.25 84 VAL A C 1
ATOM 640 O O . VAL A 1 84 ? -22.185 12.844 8.017 1.00 96.25 84 VAL A O 1
ATOM 643 N N . GLY A 1 85 ? -20.637 11.442 7.205 1.00 94.62 85 GLY A N 1
ATOM 644 C CA . GLY A 1 85 ? -20.617 11.980 5.847 1.00 94.62 85 GLY A CA 1
ATOM 645 C C . GLY A 1 85 ? -21.956 11.836 5.132 1.00 94.62 85 GLY A C 1
ATOM 646 O O . GLY A 1 85 ? -22.392 12.783 4.483 1.00 94.62 85 GLY A O 1
ATOM 647 N N . SER A 1 86 ? -22.656 10.708 5.295 1.00 94.38 86 SER A N 1
ATOM 648 C CA . SER A 1 86 ? -23.997 10.528 4.718 1.00 94.38 86 SER A CA 1
ATOM 649 C C . SER A 1 86 ? -25.036 11.440 5.373 1.00 94.38 86 SER A C 1
ATOM 651 O O . SER A 1 86 ? -25.823 12.067 4.664 1.00 94.38 86 SER A O 1
ATOM 653 N N . MET A 1 87 ? -25.005 11.591 6.703 1.00 91.69 87 MET A N 1
ATOM 654 C CA . MET A 1 87 ? -25.885 12.520 7.422 1.00 91.69 87 MET A CA 1
ATOM 655 C C . MET A 1 87 ? -25.619 13.977 7.022 1.00 91.69 87 MET A C 1
ATOM 657 O O . MET A 1 87 ? -26.563 14.733 6.783 1.00 91.69 87 MET A O 1
ATOM 661 N N . ALA A 1 88 ? -24.347 14.364 6.899 1.00 89.31 88 ALA A N 1
ATOM 662 C CA . ALA A 1 88 ? -23.951 15.696 6.455 1.00 89.31 88 ALA A CA 1
ATOM 663 C C . ALA A 1 88 ? -24.378 15.960 5.002 1.00 89.31 88 ALA A C 1
ATOM 665 O O . ALA A 1 88 ? -24.980 16.997 4.721 1.00 89.31 88 ALA A O 1
ATOM 666 N N . ALA A 1 89 ? -24.136 15.011 4.092 1.00 89.56 89 ALA A N 1
ATOM 667 C CA . ALA A 1 89 ? -24.547 15.113 2.694 1.00 89.56 89 ALA A CA 1
ATOM 668 C C . ALA A 1 89 ? -26.073 15.234 2.556 1.00 89.56 89 ALA A C 1
ATOM 670 O O . ALA A 1 89 ? -26.558 16.099 1.828 1.00 89.56 89 ALA A O 1
ATOM 671 N N . TYR A 1 90 ? -26.837 14.431 3.303 1.00 88.69 90 TYR A N 1
ATOM 672 C CA . TYR A 1 90 ? -28.297 14.531 3.334 1.00 88.69 90 TYR A CA 1
ATOM 673 C C . TYR A 1 90 ? -28.769 15.898 3.855 1.00 88.69 90 TYR A C 1
ATOM 675 O O . TYR A 1 90 ? -29.624 16.539 3.241 1.00 88.69 90 TYR A O 1
ATOM 683 N N . GLY A 1 91 ? -28.174 16.378 4.952 1.00 85.44 91 GLY A N 1
ATOM 684 C CA . GLY A 1 91 ? -28.469 17.694 5.518 1.00 85.44 91 GLY A CA 1
ATOM 685 C C . GLY A 1 91 ? -28.178 18.846 4.553 1.00 85.44 91 GLY A C 1
ATOM 686 O O . GLY A 1 91 ? -28.970 19.782 4.481 1.00 85.44 91 GLY A O 1
ATOM 687 N N . MET A 1 92 ? -27.094 18.769 3.776 1.00 84.50 92 MET A N 1
ATOM 688 C CA . MET A 1 92 ? -26.779 19.769 2.747 1.00 84.50 92 MET A CA 1
ATOM 689 C C . MET A 1 92 ? -27.766 19.745 1.576 1.00 84.50 92 MET A C 1
ATOM 691 O O . MET A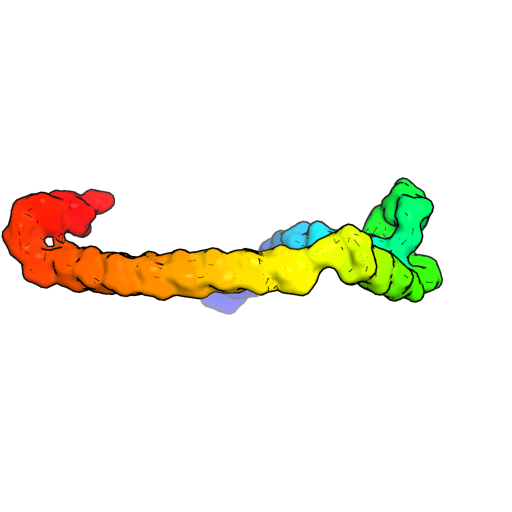 1 92 ? -28.152 20.806 1.095 1.00 84.50 92 MET A O 1
ATOM 695 N N . LEU A 1 93 ? -28.200 18.561 1.133 1.00 84.44 93 LEU A N 1
ATOM 696 C CA . LEU A 1 93 ? -29.120 18.429 -0.002 1.00 84.44 93 LEU A CA 1
ATOM 697 C C . LEU A 1 93 ? -30.537 18.921 0.314 1.00 84.44 93 LEU A C 1
ATOM 699 O O . LEU A 1 93 ? -31.191 19.494 -0.555 1.00 84.44 93 LEU A O 1
ATOM 703 N N . ILE A 1 94 ? -31.029 18.673 1.533 1.00 81.56 94 ILE A N 1
ATOM 704 C CA . ILE A 1 94 ? -32.433 18.942 1.891 1.00 81.56 94 ILE A CA 1
ATOM 705 C C . ILE A 1 94 ? -32.618 20.168 2.794 1.00 81.56 94 ILE A C 1
ATOM 707 O O . ILE A 1 94 ? -33.727 20.694 2.924 1.00 81.56 94 ILE A O 1
ATOM 711 N N . GLY A 1 95 ? -31.546 20.625 3.438 1.00 73.88 95 GLY A N 1
ATOM 712 C CA . GLY A 1 95 ? -31.577 21.727 4.385 1.00 73.88 95 GLY A CA 1
ATOM 713 C C . GLY A 1 95 ? -31.817 23.079 3.714 1.00 73.88 95 GLY A C 1
ATOM 714 O O . GLY A 1 95 ? -31.168 23.443 2.742 1.00 73.88 95 GLY A O 1
ATOM 715 N N . ARG A 1 96 ? -32.747 23.866 4.268 1.00 67.75 96 ARG A N 1
ATOM 716 C CA . ARG A 1 96 ? -33.113 25.206 3.762 1.00 67.75 96 ARG A CA 1
ATOM 717 C C . ARG A 1 96 ? -32.423 26.362 4.505 1.00 67.75 96 ARG A C 1
ATOM 719 O O . ARG A 1 96 ? -32.844 27.510 4.395 1.00 67.75 96 ARG A O 1
ATOM 726 N N . GLY A 1 97 ? -31.399 26.071 5.310 1.00 76.00 97 GLY A N 1
ATOM 727 C CA . GLY A 1 97 ? -30.665 27.083 6.074 1.00 76.00 97 GLY A CA 1
ATOM 728 C C . GLY A 1 97 ? -29.691 27.882 5.201 1.00 76.00 97 GLY A C 1
ATOM 729 O O . GLY A 1 97 ? -28.989 27.308 4.376 1.00 76.00 97 GLY A O 1
ATOM 730 N N . ARG A 1 98 ? -29.577 29.201 5.431 1.00 67.62 98 ARG A N 1
ATOM 731 C CA . ARG A 1 98 ? -28.675 30.104 4.671 1.00 67.62 98 ARG A CA 1
ATOM 732 C C . ARG A 1 98 ? -27.207 29.645 4.676 1.00 67.62 98 ARG A C 1
ATOM 734 O O . ARG A 1 98 ? -26.507 29.844 3.692 1.00 67.62 98 ARG A O 1
ATOM 741 N N . PHE A 1 99 ? -26.763 29.010 5.764 1.00 73.25 99 PHE A N 1
ATOM 742 C CA . PHE A 1 99 ? -25.427 28.414 5.883 1.00 73.25 99 PHE A CA 1
ATOM 743 C C . PHE A 1 99 ? -25.232 27.219 4.934 1.00 73.25 99 PHE A C 1
ATOM 745 O O . PHE A 1 99 ? -24.204 27.119 4.277 1.00 73.25 99 PHE A O 1
ATOM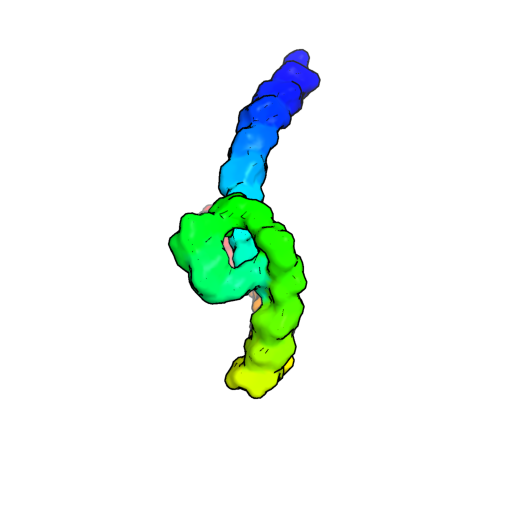 752 N N . MET A 1 100 ? -26.240 26.352 4.800 1.00 68.19 100 MET A N 1
ATOM 753 C CA . MET A 1 100 ? -26.192 25.180 3.917 1.00 68.19 100 MET A CA 1
ATOM 754 C C . MET A 1 100 ? -26.188 25.586 2.438 1.00 68.19 100 MET A C 1
ATOM 756 O O . MET A 1 100 ? -25.444 25.009 1.653 1.00 68.19 100 MET A O 1
ATOM 760 N N . THR A 1 101 ? -26.940 26.628 2.062 1.00 66.94 101 THR A N 1
ATOM 761 C CA . THR A 1 101 ? -26.905 27.188 0.698 1.00 66.94 101 THR A CA 1
ATOM 762 C C . THR A 1 101 ? -25.556 27.829 0.366 1.00 66.94 101 THR A C 1
ATOM 764 O O . THR A 1 101 ? -25.098 27.710 -0.762 1.00 66.94 101 THR A O 1
ATOM 767 N N . PHE A 1 102 ? -24.898 28.483 1.330 1.00 72.81 102 PHE A N 1
ATOM 768 C CA . PHE A 1 102 ? -23.564 29.054 1.120 1.00 72.81 102 PHE A CA 1
ATOM 769 C C . PHE A 1 102 ? -22.501 27.966 0.916 1.00 72.81 102 PHE A C 1
ATOM 771 O O . PHE A 1 102 ? -21.725 28.056 -0.027 1.00 72.81 102 PHE A O 1
ATOM 778 N N . VAL A 1 103 ? -22.503 26.919 1.749 1.00 74.69 103 VAL A N 1
ATOM 779 C CA . VAL A 1 103 ? -21.559 25.791 1.633 1.00 74.69 103 VAL A CA 1
ATOM 780 C C . VAL A 1 103 ? -21.793 24.967 0.362 1.00 74.69 103 VAL A C 1
ATOM 782 O O . VAL A 1 103 ? -20.832 24.486 -0.215 1.00 74.69 103 VAL A O 1
ATOM 785 N N . GLY A 1 104 ? -23.039 24.809 -0.097 1.00 66.81 104 GLY A N 1
ATOM 786 C CA . GLY A 1 104 ? -23.345 24.034 -1.308 1.00 66.81 104 GLY A CA 1
ATOM 787 C C . GLY A 1 104 ? -23.081 24.747 -2.644 1.00 66.81 104 GLY A C 1
ATOM 788 O O . GLY A 1 104 ? -23.116 24.092 -3.681 1.00 66.81 104 GLY A O 1
ATOM 789 N N . VAL A 1 105 ? -22.872 26.070 -2.641 1.00 67.25 105 VAL A N 1
ATOM 790 C CA . VAL A 1 105 ? -22.562 26.874 -3.846 1.00 67.25 105 VAL A CA 1
ATOM 791 C C . VAL A 1 105 ? -21.050 27.095 -4.021 1.00 67.25 105 VAL A C 1
ATOM 793 O O . VAL A 1 105 ? -20.613 27.448 -5.116 1.00 67.25 105 VAL A O 1
ATOM 796 N N . LEU A 1 106 ? -20.274 26.897 -2.952 1.00 59.12 106 LEU A N 1
ATOM 797 C CA . LEU A 1 106 ? -18.811 26.990 -2.910 1.00 59.12 106 LEU A CA 1
ATOM 798 C C . LEU A 1 106 ? -18.169 25.679 -3.384 1.00 59.12 106 LEU A C 1
ATOM 800 O O . LEU A 1 106 ? -17.143 25.770 -4.093 1.00 59.12 106 LEU A O 1
#

Sequence (106 aa):
MKQLRSILLSVVMLPIAGVVAIPFYYILVNTFKSQAEISASPLALPASPDLSNYTEVFATLPIVQSFFNTLYVGVVSIALMLLVGSMAAYGMLIGRGRFMTFVGVL

Radius of gyration: 24.53 Å; Cα contacts (8 Å, |Δi|>4): 38; chains: 1; bounding box: 58×48×50 Å

Organism: NCBI:txid1076443

Mean predicted aligned error: 7.93 Å

Foldseek 3Di:
DVVVVVVVCCVVVVVVVVVVCQVVQLVVQCLQEDPVCCVVPSNDHHPGGHPVSVVCCVVPDVVVVVVVVCVVCVVVVVVVCCVVVVVVVVCLVPPPDPVSVVVVVD

pLDDT: mean 88.53, std 9.16, range [59.12, 98.5]

InterPro domains:
  IPR035906 MetI-like superfamily [G3DSA:1.10.3720.10] (1-106)
  IPR035906 MetI-like superfamily [SSF161098] (4-103)

Secondary structure (DSSP, 8-state):
-HHHHHHHHHHHHHHHHHHHHHHHHHHHHHHTS-HHHHHH-TTSPPSS---HHHHHHHHHS-HHHHHHHHHHHHHHHHHHHHHHHHHHHHHHHH---HHHHHHHH-

Solvent-accessible surface area (backbone atoms only — not comparable to full-atom values): 6073 Å² total; per-residue (Å²): 109,74,66,60,52,51,51,54,49,49,66,56,47,51,58,52,51,50,61,67,41,45,65,56,51,40,53,61,44,44,55,24,37,53,78,67,47,45,74,76,43,56,85,53,79,54,95,59,82,39,64,61,59,57,57,49,47,62,72,76,40,67,53,70,59,52,52,50,51,52,49,50,54,50,52,52,50,50,52,50,48,50,56,52,48,51,54,51,51,52,47,48,75,71,45,87,48,74,67,38,56,52,63,74,74,106